Protein AF-A0A7U8GTB3-F1 (afdb_monomer_lite)

Sequence (100 aa):
MSKEKSNKLPHHIAVAIGFAGLILWYYAGKELGFLDWMIQQVPREYAGAGMMLGVMIMMTPGFYLWTLYNRWIEKKLSVKGIYYEDEFYKENEELKNKKK

pLDDT: mean 84.14, std 16.04, range [35.72, 97.44]

Radius of gyration: 22.21 Å; c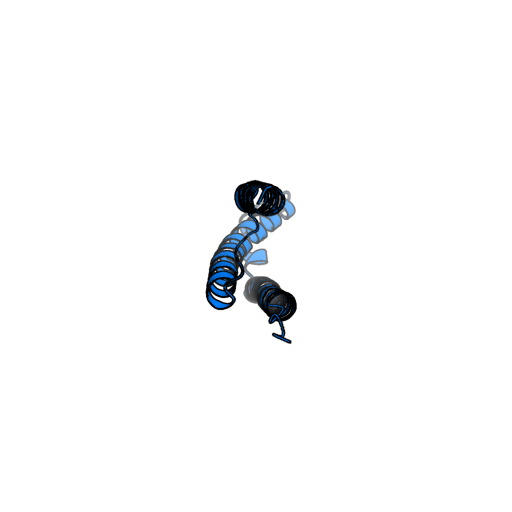hains: 1; bounding box: 57×27×60 Å

Structure (mmCIF, N/CA/C/O backbone):
data_AF-A0A7U8GTB3-F1
#
_entry.id   AF-A0A7U8GTB3-F1
#
loop_
_atom_site.group_PDB
_atom_site.id
_atom_site.type_symbol
_atom_site.label_atom_id
_atom_site.label_alt_id
_atom_site.label_comp_id
_atom_site.label_asym_id
_atom_site.label_entity_id
_atom_site.label_seq_id
_atom_site.pdbx_PDB_ins_code
_atom_site.Cartn_x
_atom_site.Cartn_y
_atom_site.Cartn_z
_atom_site.occupancy
_atom_site.B_iso_or_equiv
_atom_site.auth_seq_id
_atom_site.auth_comp_id
_atom_site.auth_asym_id
_atom_site.auth_atom_id
_atom_site.pdbx_PDB_model_num
ATOM 1 N N . MET A 1 1 ? -20.139 5.616 36.090 1.00 35.72 1 MET A N 1
ATOM 2 C CA . MET A 1 1 ? -19.410 6.280 34.986 1.00 35.72 1 MET A CA 1
ATOM 3 C C . MET A 1 1 ? -18.904 5.198 34.035 1.00 35.72 1 MET A C 1
ATOM 5 O O . MET A 1 1 ? -17.877 4.585 34.295 1.00 35.72 1 MET A O 1
ATOM 9 N N . SER A 1 2 ? -19.691 4.856 33.013 1.00 36.88 2 SER A N 1
ATOM 10 C CA . SER A 1 2 ? -19.298 3.869 31.999 1.00 36.88 2 SER A CA 1
ATOM 11 C C . SER A 1 2 ? -18.207 4.494 31.127 1.00 36.88 2 SER A C 1
ATOM 13 O O . SER A 1 2 ? -18.476 5.463 30.424 1.00 36.88 2 SER A O 1
ATOM 15 N N . LYS A 1 3 ? -16.966 3.995 31.215 1.00 41.91 3 LYS A N 1
ATOM 16 C CA . LYS A 1 3 ? -15.896 4.331 30.265 1.00 41.91 3 LYS A CA 1
ATOM 17 C C . LYS A 1 3 ? -16.340 3.830 28.890 1.00 41.91 3 LYS A C 1
ATOM 19 O O . LYS A 1 3 ? -16.216 2.638 2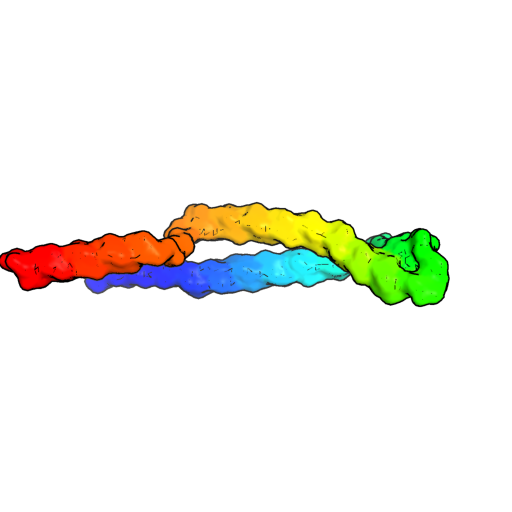8.617 1.00 41.91 3 LYS A O 1
ATOM 24 N N . GLU A 1 4 ? -16.845 4.714 28.033 1.00 49.78 4 GLU A N 1
ATOM 25 C CA . GLU A 1 4 ? -16.914 4.426 26.601 1.00 49.78 4 GLU A CA 1
ATOM 26 C C . GLU A 1 4 ? -15.508 4.023 26.142 1.00 49.78 4 GLU A C 1
ATOM 28 O O . GLU A 1 4 ? -14.560 4.812 26.188 1.00 49.78 4 GLU A O 1
ATOM 33 N N . LYS A 1 5 ? -15.334 2.752 25.770 1.00 54.94 5 LYS A N 1
ATOM 34 C CA . LYS A 1 5 ? -14.089 2.271 25.175 1.00 54.94 5 LYS A CA 1
ATOM 35 C C . LYS A 1 5 ? -13.936 2.978 23.830 1.00 54.94 5 LYS A C 1
ATOM 37 O O . LYS A 1 5 ? -14.586 2.618 22.854 1.00 54.94 5 LYS A O 1
ATOM 42 N N . SER A 1 6 ? -13.086 3.999 23.783 1.00 63.94 6 SER A N 1
ATOM 43 C CA . SER A 1 6 ? -12.706 4.649 22.531 1.00 63.94 6 SER A CA 1
ATOM 44 C C . SER A 1 6 ? -11.953 3.643 21.658 1.00 63.94 6 SER A C 1
ATOM 46 O O . SER A 1 6 ? -10.757 3.412 21.833 1.00 63.94 6 SER A O 1
ATOM 48 N N . ASN A 1 7 ? -12.653 3.040 20.696 1.00 69.88 7 ASN A N 1
ATOM 49 C CA . ASN A 1 7 ? -12.058 2.126 19.716 1.00 69.88 7 ASN A CA 1
ATOM 50 C C . ASN A 1 7 ? -11.190 2.859 18.671 1.00 69.88 7 ASN A C 1
ATOM 52 O O . ASN A 1 7 ? -10.616 2.222 17.791 1.00 69.88 7 ASN A O 1
ATOM 56 N N . LYS A 1 8 ? -11.042 4.188 18.782 1.00 76.25 8 LYS A N 1
ATOM 57 C CA . LYS A 1 8 ? -10.266 5.030 17.859 1.00 76.25 8 LYS A CA 1
ATOM 58 C C . LYS A 1 8 ? -8.766 4.728 17.919 1.00 76.25 8 LYS A C 1
ATOM 60 O O . LYS A 1 8 ? -8.141 4.507 16.889 1.00 76.25 8 LYS A O 1
ATOM 65 N N . LEU A 1 9 ? -8.196 4.664 19.126 1.00 84.44 9 LEU A N 1
ATOM 66 C CA . LEU A 1 9 ? -6.772 4.366 19.323 1.00 84.44 9 LEU A CA 1
ATOM 67 C C . LEU A 1 9 ? -6.370 2.979 18.777 1.00 84.44 9 LEU A C 1
ATOM 69 O O . LEU A 1 9 ? -5.442 2.921 17.971 1.00 84.44 9 LEU A O 1
ATOM 73 N N . PRO A 1 10 ? -7.049 1.866 19.137 1.00 85.62 10 PRO A N 1
ATOM 74 C CA . PRO A 1 10 ? -6.697 0.556 18.590 1.00 85.62 10 PRO A CA 1
ATOM 75 C C . PRO A 1 10 ? -6.940 0.463 17.079 1.00 85.62 10 PRO A C 1
ATOM 77 O O . PRO A 1 10 ? -6.189 -0.232 16.399 1.00 85.62 10 PRO A O 1
ATOM 80 N N . HIS A 1 11 ? -7.930 1.182 16.538 1.00 84.44 11 HIS A N 1
ATOM 81 C CA . HIS A 1 11 ? -8.149 1.252 15.094 1.00 84.44 11 HIS A CA 1
ATOM 82 C C . HIS A 1 11 ? -6.976 1.931 14.371 1.00 84.44 11 HIS A C 1
ATOM 84 O O . HIS A 1 11 ? -6.456 1.366 13.415 1.00 84.44 11 HIS A O 1
ATOM 90 N N . HIS A 1 12 ? -6.486 3.078 14.853 1.00 88.88 12 HIS A N 1
ATOM 91 C CA . HIS A 1 12 ? -5.324 3.737 14.244 1.00 88.88 12 HIS A CA 1
ATOM 92 C C . HIS A 1 12 ? -4.047 2.899 14.331 1.00 88.88 12 HIS A C 1
ATOM 94 O O . HIS A 1 12 ? -3.296 2.846 13.360 1.00 88.88 12 HIS A O 1
ATOM 100 N N . ILE A 1 13 ? -3.819 2.205 15.451 1.00 92.19 13 ILE A N 1
ATOM 101 C CA . ILE A 1 13 ? -2.683 1.280 15.583 1.00 92.19 13 ILE A CA 1
ATOM 102 C C . ILE A 1 13 ? -2.805 0.141 14.565 1.00 92.19 13 ILE A C 1
ATOM 104 O O . ILE A 1 13 ? -1.831 -0.185 13.893 1.00 92.19 13 ILE A O 1
ATOM 108 N N . ALA A 1 14 ? -3.996 -0.442 14.411 1.00 91.19 14 ALA A N 1
ATOM 109 C CA . ALA A 1 14 ? -4.225 -1.494 13.429 1.00 91.19 14 ALA A CA 1
ATOM 110 C C . ALA A 1 14 ? -3.997 -0.997 11.991 1.00 91.19 14 ALA A C 1
ATOM 112 O O . ALA A 1 14 ? -3.270 -1.632 11.234 1.00 91.19 14 ALA A O 1
ATOM 113 N N . VAL A 1 15 ? -4.522 0.176 11.629 1.00 91.44 15 VAL A N 1
ATOM 114 C CA . VAL A 1 15 ? -4.272 0.785 10.311 1.00 91.44 15 VAL A CA 1
ATOM 115 C C . VAL A 1 15 ? -2.777 1.055 10.097 1.00 91.44 15 VAL A C 1
ATOM 117 O O . VAL A 1 15 ? -2.255 0.769 9.021 1.00 91.44 15 VAL A O 1
ATOM 120 N N . ALA A 1 16 ? -2.057 1.534 11.116 1.00 94.06 16 ALA A N 1
ATOM 121 C CA . ALA A 1 16 ? -0.611 1.749 11.039 1.00 94.06 16 ALA A CA 1
ATOM 122 C C . ALA A 1 16 ? 0.171 0.438 10.827 1.00 94.06 16 ALA A C 1
ATOM 124 O O . ALA A 1 16 ? 1.108 0.407 10.031 1.00 94.06 16 ALA A O 1
ATOM 125 N N . ILE A 1 17 ? -0.236 -0.655 11.483 1.00 94.94 17 ILE A N 1
ATOM 126 C CA . ILE A 1 17 ? 0.340 -1.994 11.271 1.00 94.94 17 ILE A CA 1
ATOM 127 C C . ILE A 1 17 ? 0.078 -2.471 9.845 1.00 94.94 17 ILE A C 1
ATOM 129 O O . ILE A 1 17 ? 0.998 -2.955 9.185 1.00 94.94 17 ILE A O 1
ATOM 133 N N . GLY A 1 18 ? -1.150 -2.295 9.353 1.00 93.75 18 GLY A N 1
ATOM 134 C CA . GLY A 1 18 ? -1.450 -2.521 7.948 1.00 93.75 18 GLY A CA 1
ATOM 135 C C . GLY A 1 18 ? -0.461 -1.755 7.072 1.00 93.75 18 GLY A C 1
ATOM 136 O O . GLY A 1 18 ? 0.090 -2.325 6.128 1.00 93.75 18 GLY A O 1
ATOM 137 N N . PHE A 1 19 ? -0.233 -0.463 7.370 1.00 95.56 19 PHE A N 1
ATOM 138 C CA . PHE A 1 19 ? 0.582 0.448 6.543 1.00 95.56 19 PHE A CA 1
ATOM 139 C C . PHE A 1 19 ? 2.026 -0.007 6.464 1.00 95.56 19 PHE A C 1
ATOM 141 O O . PHE A 1 19 ? 2.589 -0.094 5.373 1.00 95.56 19 PHE A O 1
ATOM 148 N N . ALA A 1 20 ? 2.585 -0.410 7.601 1.00 97.06 20 ALA A N 1
ATOM 149 C CA . ALA A 1 20 ? 3.874 -1.080 7.640 1.00 97.06 20 ALA A CA 1
ATOM 150 C C . ALA A 1 20 ? 3.888 -2.347 6.763 1.00 97.06 20 ALA A C 1
ATOM 152 O O . ALA A 1 20 ? 4.860 -2.585 6.050 1.00 97.06 20 ALA A O 1
ATOM 153 N N . GLY A 1 21 ? 2.797 -3.117 6.740 1.00 96.19 21 GLY A N 1
ATOM 154 C CA . GLY A 1 21 ? 2.628 -4.264 5.844 1.00 96.19 21 GLY A CA 1
ATOM 155 C C . GLY A 1 21 ? 2.717 -3.911 4.354 1.00 96.19 21 GLY A C 1
ATOM 156 O O . GLY A 1 21 ? 3.390 -4.620 3.610 1.00 96.19 21 GLY A O 1
ATOM 157 N N . LEU A 1 22 ? 2.119 -2.799 3.911 1.00 96.69 22 LEU A N 1
ATOM 158 C CA . LEU A 1 22 ? 2.248 -2.325 2.521 1.00 96.69 22 LEU A CA 1
ATOM 159 C C . LEU A 1 22 ? 3.678 -1.897 2.179 1.00 96.69 22 LEU A C 1
ATOM 161 O O . LEU A 1 22 ? 4.156 -2.167 1.077 1.00 96.69 22 LEU A O 1
ATOM 165 N N . ILE A 1 23 ? 4.371 -1.256 3.122 1.00 96.81 23 ILE A N 1
ATOM 166 C CA . ILE A 1 23 ? 5.784 -0.902 2.951 1.00 96.81 23 ILE A CA 1
ATOM 167 C C . ILE A 1 23 ? 6.612 -2.178 2.772 1.00 96.81 23 ILE A C 1
ATOM 169 O O . ILE A 1 23 ? 7.375 -2.286 1.814 1.00 96.81 23 ILE A O 1
ATOM 173 N N . LEU A 1 24 ? 6.431 -3.165 3.653 1.00 97.44 24 LEU A N 1
ATOM 174 C CA . LEU A 1 24 ? 7.128 -4.449 3.563 1.00 97.44 24 LEU A CA 1
ATOM 175 C C . LEU A 1 24 ? 6.816 -5.180 2.255 1.00 97.44 24 LEU A C 1
ATOM 177 O O . LEU A 1 24 ? 7.726 -5.728 1.642 1.00 97.44 24 LEU A O 1
ATOM 181 N N . TRP A 1 25 ? 5.565 -5.141 1.796 1.00 97.31 25 TRP A N 1
ATOM 182 C CA . TRP A 1 25 ? 5.158 -5.705 0.508 1.00 97.31 25 TRP A CA 1
ATOM 183 C C . TRP A 1 25 ? 5.929 -5.084 -0.663 1.00 97.31 25 TRP A C 1
ATOM 185 O O . TRP A 1 25 ? 6.488 -5.804 -1.492 1.00 97.31 25 TRP A O 1
ATOM 195 N N . TYR A 1 26 ? 6.009 -3.751 -0.704 1.00 96.44 26 TYR A N 1
ATOM 196 C CA . TYR A 1 26 ? 6.786 -3.038 -1.717 1.00 96.44 26 TYR A CA 1
ATOM 197 C C . TYR A 1 26 ? 8.268 -3.432 -1.676 1.00 96.44 26 TYR A C 1
ATOM 199 O O . TYR A 1 26 ? 8.855 -3.744 -2.713 1.00 96.44 26 TYR A O 1
ATOM 207 N N . TYR A 1 27 ? 8.870 -3.452 -0.483 1.00 97.12 27 TYR A N 1
ATOM 208 C CA . TYR A 1 27 ? 10.274 -3.835 -0.326 1.00 97.12 27 TYR A CA 1
ATOM 209 C C . TYR A 1 27 ? 10.530 -5.283 -0.734 1.00 97.12 27 TYR A C 1
ATOM 211 O O . TYR A 1 27 ? 11.530 -5.539 -1.394 1.00 97.12 27 TYR A O 1
ATOM 219 N N . ALA A 1 28 ? 9.627 -6.209 -0.413 1.00 97.06 28 ALA A N 1
ATOM 220 C CA . ALA A 1 28 ? 9.740 -7.596 -0.844 1.00 97.06 28 ALA A CA 1
ATOM 221 C C . ALA A 1 28 ? 9.760 -7.703 -2.375 1.00 97.06 28 ALA A C 1
ATOM 223 O O . ALA A 1 28 ? 10.647 -8.341 -2.933 1.00 97.06 28 ALA A O 1
ATOM 224 N N . GLY A 1 29 ? 8.837 -7.032 -3.072 1.00 95.69 29 GLY A N 1
ATOM 225 C CA . GLY A 1 29 ? 8.822 -7.041 -4.537 1.00 95.69 29 GLY A CA 1
ATOM 226 C C . GLY A 1 29 ? 10.052 -6.371 -5.161 1.00 95.69 29 GLY A C 1
ATOM 227 O O . GLY A 1 29 ? 10.583 -6.860 -6.159 1.00 95.69 29 GLY A O 1
ATOM 228 N N . LYS A 1 30 ? 10.555 -5.297 -4.541 1.00 95.19 30 LYS A N 1
ATOM 229 C CA . LYS A 1 30 ? 11.807 -4.650 -4.949 1.00 95.19 30 LYS A CA 1
ATOM 230 C C . LYS A 1 30 ? 13.012 -5.582 -4.781 1.00 95.19 30 LYS A C 1
ATOM 232 O O . LYS A 1 30 ? 13.786 -5.719 -5.719 1.00 95.19 30 LYS A O 1
ATOM 237 N N . GLU A 1 31 ? 13.163 -6.216 -3.620 1.00 96.88 31 GLU A N 1
ATOM 238 C CA . GLU A 1 31 ? 14.305 -7.089 -3.306 1.00 96.88 31 GLU A CA 1
ATOM 239 C C . GLU A 1 31 ? 14.320 -8.352 -4.175 1.00 96.88 31 GLU A C 1
ATOM 241 O O . GLU A 1 31 ? 15.374 -8.829 -4.580 1.00 96.88 31 GLU A O 1
ATOM 246 N N . LEU A 1 32 ? 13.139 -8.855 -4.543 1.00 96.88 32 LEU A N 1
ATOM 247 C CA . LEU A 1 32 ? 12.990 -9.950 -5.505 1.00 96.88 32 LEU A CA 1
ATOM 248 C C . LEU A 1 32 ? 13.300 -9.533 -6.957 1.00 96.88 32 LEU A C 1
ATOM 250 O O . LEU A 1 32 ? 13.226 -10.369 -7.855 1.00 96.88 32 LEU A O 1
ATOM 254 N N . GLY A 1 33 ? 13.616 -8.257 -7.211 1.00 95.62 33 GLY A N 1
ATOM 255 C CA . GLY A 1 33 ? 13.956 -7.742 -8.539 1.00 95.62 33 GLY A CA 1
ATOM 256 C C . GLY A 1 33 ? 12.762 -7.622 -9.489 1.00 95.62 33 GLY A C 1
ATOM 257 O O . GLY A 1 33 ? 12.947 -7.509 -10.701 1.00 95.62 33 GLY A O 1
ATOM 258 N N . PHE A 1 34 ? 11.526 -7.634 -8.974 1.00 96.31 34 PHE A N 1
ATOM 259 C CA . PHE A 1 34 ? 10.319 -7.615 -9.809 1.00 96.31 34 PHE A CA 1
ATOM 260 C C . PHE A 1 34 ? 10.246 -6.36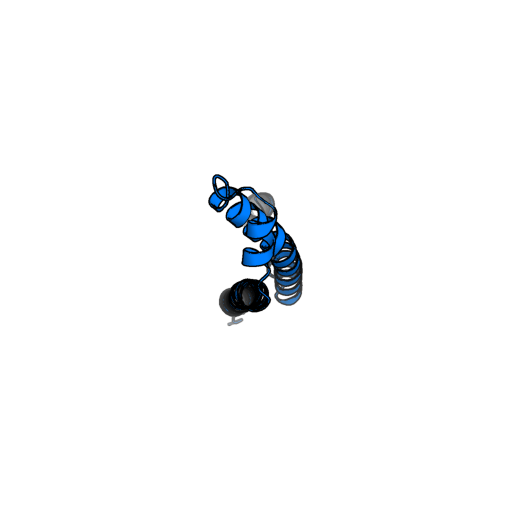9 -10.704 1.00 96.31 34 PHE A C 1
ATOM 262 O O . PHE A 1 34 ? 9.874 -6.451 -11.874 1.00 96.31 34 PHE A O 1
ATOM 269 N N . LEU A 1 35 ? 10.624 -5.205 -10.168 1.00 95.38 35 LEU A N 1
ATOM 270 C CA . LEU A 1 35 ? 10.586 -3.947 -10.917 1.00 95.38 35 LEU A CA 1
ATOM 271 C C . LEU A 1 35 ? 11.627 -3.917 -12.042 1.00 95.38 35 LEU A C 1
ATOM 273 O O . LEU A 1 35 ? 11.315 -3.461 -13.141 1.00 95.38 35 LEU A O 1
ATOM 277 N N . ASP A 1 36 ? 12.822 -4.460 -11.805 1.00 94.75 36 ASP A N 1
ATOM 278 C CA . ASP A 1 36 ? 13.855 -4.571 -12.838 1.00 94.75 36 ASP A CA 1
ATOM 279 C C . ASP A 1 36 ? 13.422 -5.540 -13.941 1.00 94.75 36 ASP A C 1
ATOM 281 O O . ASP A 1 36 ? 13.590 -5.249 -15.128 1.00 94.75 36 ASP A O 1
ATOM 285 N N . TRP A 1 37 ? 12.796 -6.658 -13.563 1.00 95.38 37 TRP A N 1
ATOM 286 C CA . TRP A 1 37 ? 12.213 -7.608 -14.509 1.00 95.38 37 TRP A CA 1
ATOM 287 C C . TRP A 1 37 ? 11.137 -6.959 -15.391 1.00 95.38 37 TRP A C 1
ATOM 289 O O . TRP A 1 37 ? 11.128 -7.181 -16.603 1.00 95.38 37 TRP A O 1
ATOM 299 N N . MET A 1 38 ? 10.280 -6.108 -14.817 1.00 95.75 38 MET A N 1
ATOM 300 C CA . MET A 1 38 ? 9.251 -5.365 -15.555 1.00 95.75 38 MET A CA 1
ATOM 301 C C . MET A 1 38 ? 9.840 -4.349 -16.538 1.00 95.75 38 MET A C 1
ATOM 303 O O . MET A 1 38 ? 9.371 -4.247 -17.672 1.00 95.75 38 MET A O 1
ATOM 307 N N . ILE A 1 39 ? 10.883 -3.615 -16.141 1.00 95.00 39 ILE A N 1
ATOM 308 C CA . ILE A 1 39 ? 11.550 -2.633 -17.013 1.00 95.00 39 ILE A CA 1
ATOM 309 C C . ILE A 1 39 ? 12.219 -3.320 -18.210 1.00 95.00 39 ILE A C 1
ATOM 311 O O . ILE A 1 39 ? 12.234 -2.764 -19.305 1.00 95.00 39 ILE A O 1
ATOM 315 N N . GLN A 1 40 ? 12.717 -4.546 -18.040 1.00 95.56 40 GLN A N 1
ATOM 316 C CA . GLN A 1 40 ? 13.306 -5.324 -19.136 1.00 95.56 40 GLN A CA 1
ATOM 317 C C . GLN A 1 40 ? 12.289 -5.750 -20.207 1.00 95.56 40 GLN A C 1
ATOM 319 O O . GLN A 1 40 ? 12.698 -6.096 -21.313 1.00 95.56 40 GLN A O 1
ATOM 324 N N . GLN A 1 41 ? 10.983 -5.701 -19.919 1.00 95.56 41 GLN A N 1
ATOM 325 C CA . GLN A 1 41 ? 9.937 -6.046 -20.891 1.00 95.56 41 GLN A CA 1
ATOM 326 C C . GLN A 1 41 ? 9.633 -4.912 -21.879 1.00 95.56 41 GLN A C 1
ATOM 328 O O . GLN A 1 41 ? 8.883 -5.117 -22.834 1.00 95.56 41 GLN A O 1
ATOM 333 N N . VAL A 1 42 ? 10.178 -3.711 -21.659 1.00 94.44 42 VAL A N 1
ATOM 334 C CA . VAL A 1 42 ? 9.917 -2.535 -22.496 1.00 94.44 42 VAL A CA 1
ATOM 335 C C . VAL A 1 42 ? 11.206 -1.984 -23.117 1.00 94.44 42 VAL A C 1
ATOM 337 O O . VAL A 1 42 ? 12.287 -2.132 -22.543 1.00 94.44 42 VAL A O 1
ATOM 340 N N . PRO A 1 43 ? 11.130 -1.312 -24.282 1.00 95.06 43 PRO A N 1
ATOM 341 C CA . PRO A 1 43 ? 12.271 -0.584 -24.828 1.00 95.06 43 PRO A CA 1
ATOM 342 C C . PRO A 1 43 ? 12.802 0.455 -23.833 1.00 95.06 43 PRO A C 1
ATOM 344 O O . PRO A 1 43 ? 12.036 1.044 -23.069 1.00 95.06 43 PRO A O 1
ATOM 347 N N . ARG A 1 44 ? 14.112 0.735 -23.881 1.00 92.56 44 ARG A N 1
ATOM 348 C CA . ARG A 1 44 ? 14.785 1.656 -22.939 1.00 92.56 44 ARG A CA 1
ATOM 349 C C . ARG A 1 44 ? 14.152 3.048 -22.894 1.00 92.56 44 ARG A C 1
ATOM 351 O O . ARG A 1 44 ? 14.093 3.652 -21.829 1.00 92.56 44 ARG A O 1
ATOM 358 N N . GLU A 1 45 ? 13.645 3.522 -24.028 1.00 95.31 45 GLU A N 1
ATOM 359 C CA . GLU A 1 45 ? 12.933 4.800 -24.168 1.00 95.31 45 GLU A CA 1
ATOM 360 C C . GLU A 1 45 ? 11.672 4.881 -23.289 1.00 95.31 45 GLU A C 1
ATOM 362 O O . GLU A 1 45 ? 11.274 5.966 -22.872 1.00 95.31 45 GLU A O 1
ATOM 367 N N . TYR A 1 46 ? 11.080 3.733 -22.939 1.00 95.06 46 TYR A N 1
ATOM 368 C CA . TYR A 1 46 ? 9.856 3.621 -22.144 1.00 95.06 46 TYR A CA 1
ATOM 369 C C . TYR A 1 46 ? 10.084 3.037 -20.745 1.00 95.06 46 TYR A C 1
ATOM 371 O O . TYR A 1 46 ? 9.119 2.672 -20.070 1.00 95.06 46 TYR A O 1
ATOM 379 N N . ALA A 1 47 ? 11.331 2.975 -20.266 1.00 93.50 47 ALA A N 1
ATOM 380 C CA . ALA A 1 47 ? 11.663 2.387 -18.965 1.00 93.50 47 ALA A CA 1
ATOM 381 C C . ALA A 1 47 ? 10.851 2.992 -17.801 1.00 93.50 47 ALA A C 1
ATOM 383 O O . ALA A 1 47 ? 10.404 2.266 -16.916 1.00 93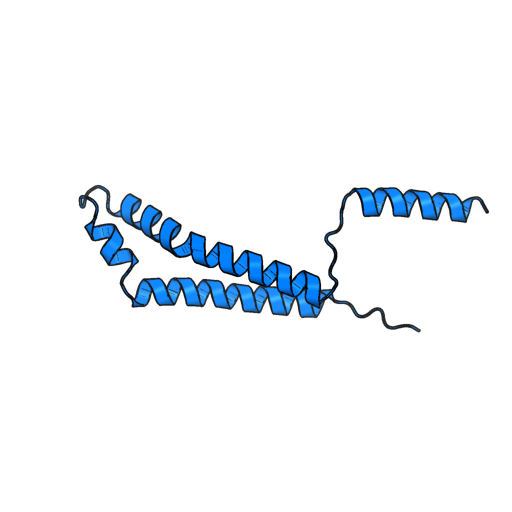.50 47 ALA A O 1
ATOM 384 N N . GLY A 1 48 ? 10.586 4.305 -17.828 1.00 93.12 48 GLY A N 1
ATOM 385 C CA . GLY A 1 48 ? 9.747 4.968 -16.821 1.00 93.12 48 GLY A CA 1
ATOM 386 C C . GLY A 1 48 ? 8.293 4.478 -16.819 1.00 93.12 48 GLY A C 1
ATOM 387 O O . GLY A 1 48 ? 7.726 4.224 -15.757 1.00 93.12 48 GLY A O 1
ATOM 388 N N . ALA A 1 49 ? 7.700 4.275 -18.000 1.00 94.12 49 ALA A N 1
ATOM 389 C CA . ALA A 1 49 ? 6.349 3.726 -18.125 1.00 94.12 49 ALA A CA 1
ATOM 390 C C . ALA A 1 49 ? 6.298 2.248 -17.700 1.00 94.12 49 ALA A C 1
ATOM 392 O O . ALA A 1 49 ? 5.378 1.843 -16.987 1.00 94.12 49 ALA A O 1
ATOM 393 N N . GLY A 1 50 ? 7.320 1.462 -18.065 1.00 94.81 50 GLY A N 1
ATOM 394 C CA . GLY A 1 50 ? 7.483 0.079 -17.605 1.00 94.81 50 GLY A CA 1
ATOM 395 C C . GLY A 1 50 ? 7.582 -0.022 -16.082 1.00 94.81 50 GLY A C 1
ATOM 396 O O . GLY A 1 50 ? 6.916 -0.859 -15.475 1.00 94.81 50 GLY A O 1
ATOM 397 N N . MET A 1 51 ? 8.328 0.888 -15.449 1.00 95.38 51 MET A N 1
ATOM 398 C CA . MET A 1 51 ? 8.414 0.981 -13.990 1.00 95.38 51 MET A CA 1
ATOM 399 C C . MET A 1 51 ? 7.050 1.291 -13.360 1.00 95.38 51 MET A C 1
ATOM 401 O O . MET A 1 51 ? 6.661 0.621 -12.406 1.00 95.38 51 MET A O 1
ATOM 405 N N . MET A 1 52 ? 6.294 2.257 -13.897 1.00 96.25 52 MET A N 1
ATOM 406 C CA . MET A 1 52 ? 4.951 2.573 -13.389 1.00 96.25 52 MET A CA 1
ATOM 407 C C . MET A 1 52 ? 3.997 1.377 -13.492 1.00 96.25 52 MET A C 1
ATOM 409 O O . MET A 1 52 ? 3.301 1.069 -12.524 1.00 96.25 52 MET A O 1
ATOM 413 N N . LEU A 1 53 ? 3.988 0.674 -14.630 1.00 96.69 53 LEU A N 1
ATOM 414 C CA . LEU A 1 53 ? 3.206 -0.555 -14.808 1.00 96.69 53 LEU A CA 1
ATOM 415 C C . LEU A 1 53 ? 3.631 -1.647 -13.831 1.00 96.69 53 LEU A C 1
ATOM 417 O O . LEU A 1 53 ? 2.771 -2.276 -13.218 1.00 96.69 53 LEU A O 1
ATOM 421 N N . GLY A 1 54 ? 4.935 -1.827 -13.628 1.00 96.56 54 GLY A N 1
ATOM 422 C CA . GLY A 1 54 ? 5.455 -2.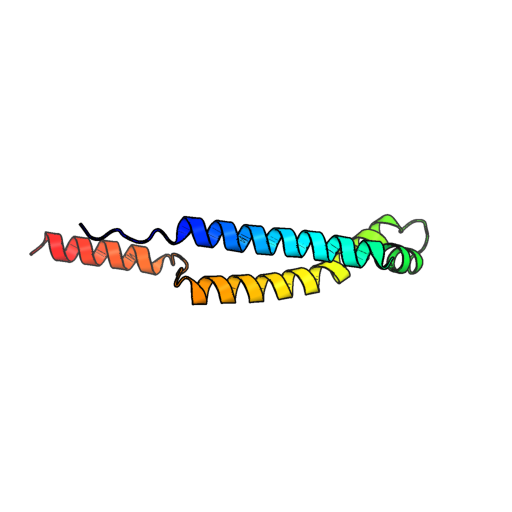759 -12.635 1.00 96.56 54 GLY A CA 1
ATOM 423 C C . GLY A 1 54 ? 4.974 -2.424 -11.228 1.00 96.56 54 GLY A C 1
ATOM 424 O O . GLY A 1 54 ? 4.449 -3.295 -10.539 1.00 96.56 54 GLY A O 1
ATOM 425 N N . VAL A 1 55 ? 5.052 -1.157 -10.815 1.00 96.38 55 VAL A N 1
ATOM 426 C CA . VAL A 1 55 ? 4.541 -0.726 -9.506 1.00 96.38 55 VAL A CA 1
ATOM 427 C C . VAL A 1 55 ? 3.040 -0.971 -9.395 1.00 96.38 55 VAL A C 1
ATOM 429 O O . VAL A 1 55 ? 2.604 -1.491 -8.373 1.00 96.38 55 VAL A O 1
ATOM 432 N N . MET A 1 56 ? 2.249 -0.656 -10.425 1.00 96.94 56 MET A N 1
ATOM 433 C CA . MET A 1 56 ? 0.809 -0.936 -10.422 1.00 96.94 56 MET A CA 1
ATOM 434 C C . MET A 1 56 ? 0.532 -2.429 -10.236 1.00 96.94 56 MET A C 1
ATOM 436 O O . MET A 1 56 ? -0.151 -2.802 -9.286 1.00 96.94 56 MET A O 1
ATOM 440 N N . ILE A 1 57 ? 1.120 -3.284 -11.075 1.00 97.00 57 ILE A N 1
ATOM 441 C CA . ILE A 1 57 ? 0.921 -4.739 -11.022 1.00 97.00 57 ILE A CA 1
ATOM 442 C C . ILE A 1 57 ? 1.360 -5.308 -9.670 1.00 97.00 57 ILE A C 1
ATOM 444 O O . ILE A 1 57 ? 0.672 -6.156 -9.107 1.00 97.00 57 ILE A O 1
ATOM 448 N N . MET A 1 58 ? 2.479 -4.827 -9.130 1.00 97.00 58 MET A N 1
ATOM 449 C CA . MET A 1 58 ? 3.005 -5.262 -7.839 1.00 97.00 58 MET A CA 1
ATOM 450 C C . MET A 1 58 ? 2.128 -4.797 -6.674 1.00 97.00 58 MET A C 1
ATOM 452 O O . MET A 1 58 ? 1.897 -5.553 -5.733 1.00 97.00 58 MET A O 1
ATOM 456 N N . MET A 1 59 ? 1.641 -3.556 -6.706 1.00 96.94 59 MET A N 1
ATOM 457 C CA . MET A 1 59 ? 0.913 -2.955 -5.589 1.00 96.94 59 MET A CA 1
ATOM 458 C C . MET A 1 59 ? -0.567 -3.323 -5.568 1.00 96.94 59 MET A C 1
ATOM 460 O O . MET A 1 59 ? -1.126 -3.420 -4.480 1.00 96.94 59 MET A O 1
ATOM 464 N N . THR A 1 60 ? -1.211 -3.568 -6.713 1.00 97.38 60 THR A N 1
ATOM 465 C CA . THR A 1 60 ? -2.621 -3.997 -6.780 1.00 97.38 60 THR A CA 1
ATOM 466 C C . THR A 1 60 ? -2.950 -5.171 -5.841 1.00 97.38 60 THR A C 1
ATOM 468 O O . THR A 1 60 ? -3.879 -5.029 -5.042 1.00 97.38 60 THR A O 1
ATOM 471 N N . PRO A 1 61 ? -2.218 -6.303 -5.847 1.00 96.88 61 PRO A N 1
ATOM 472 C CA . PRO A 1 61 ? -2.464 -7.385 -4.893 1.00 96.88 61 PRO A CA 1
ATOM 473 C C . PRO A 1 61 ? -2.172 -6.973 -3.441 1.00 96.88 61 PRO A C 1
ATOM 475 O O . PRO A 1 61 ? -2.912 -7.370 -2.541 1.00 96.88 61 PRO A O 1
ATOM 478 N N . GLY A 1 62 ? -1.167 -6.124 -3.201 1.00 96.25 62 GLY A N 1
ATOM 479 C CA . GLY A 1 62 ? -0.892 -5.562 -1.874 1.00 96.25 62 GLY A CA 1
ATOM 480 C C . GLY A 1 62 ? -2.069 -4.741 -1.333 1.00 96.25 62 GLY A C 1
ATOM 481 O O . GLY A 1 62 ? -2.502 -4.939 -0.197 1.00 96.25 62 GLY A O 1
ATOM 482 N N . PHE A 1 63 ? -2.659 -3.879 -2.166 1.00 96.44 63 PHE A N 1
ATOM 483 C CA . PHE A 1 63 ? -3.857 -3.113 -1.818 1.00 96.44 63 PHE A CA 1
ATOM 484 C C . PHE A 1 63 ? -5.094 -3.995 -1.643 1.00 96.44 63 PHE A C 1
ATOM 486 O O . PHE A 1 63 ? -5.923 -3.721 -0.779 1.00 96.44 63 PHE A O 1
ATOM 493 N N . TYR A 1 64 ? -5.218 -5.081 -2.401 1.00 96.62 64 TYR A N 1
ATOM 494 C CA . TYR A 1 64 ? -6.304 -6.034 -2.192 1.00 96.62 64 TYR A CA 1
ATOM 495 C C . TYR A 1 64 ? -6.214 -6.706 -0.811 1.00 96.62 64 TYR A C 1
ATOM 497 O O . TYR A 1 64 ? -7.198 -6.742 -0.065 1.00 96.62 64 TYR A O 1
ATOM 505 N N . LEU A 1 65 ? -5.020 -7.171 -0.425 1.00 95.56 65 LEU A N 1
ATOM 506 C CA . LEU A 1 65 ? -4.767 -7.733 0.906 1.00 95.56 65 LEU A CA 1
ATOM 507 C C . LEU A 1 65 ? -5.013 -6.703 2.015 1.00 95.56 65 LEU A C 1
ATOM 509 O O . LEU A 1 65 ? -5.631 -7.025 3.032 1.00 95.56 65 LEU A O 1
ATOM 513 N N . TRP A 1 66 ? -4.601 -5.455 1.794 1.00 94.44 66 TRP A N 1
ATOM 514 C CA . TRP A 1 66 ? -4.905 -4.335 2.680 1.00 94.44 66 TRP A CA 1
ATOM 515 C C . TRP A 1 66 ? -6.405 -4.143 2.905 1.00 94.44 66 TRP A C 1
ATOM 517 O O . TRP A 1 66 ? -6.851 -4.016 4.046 1.00 94.44 66 TRP A O 1
ATOM 527 N N . THR A 1 67 ? -7.203 -4.146 1.835 1.00 93.06 67 THR A N 1
ATOM 528 C CA . THR A 1 67 ? -8.659 -4.004 1.934 1.00 93.06 67 THR A CA 1
ATOM 529 C C . THR A 1 67 ? -9.269 -5.126 2.773 1.00 93.06 67 THR A C 1
ATOM 531 O O . T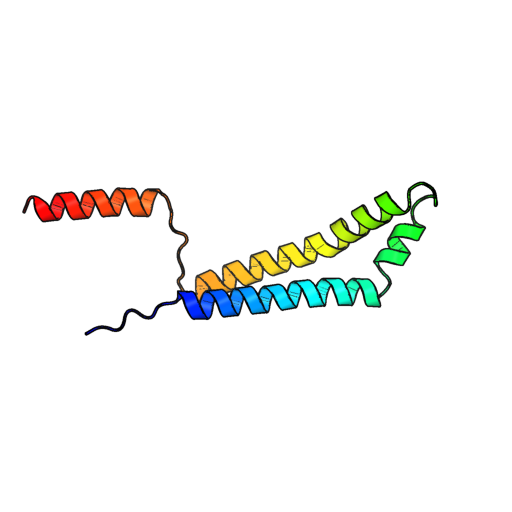HR A 1 67 ? -10.124 -4.866 3.624 1.00 93.06 67 THR A O 1
ATOM 534 N N . LEU A 1 68 ? -8.817 -6.370 2.580 1.00 93.06 68 LEU A N 1
ATOM 535 C CA . LEU A 1 68 ? -9.266 -7.509 3.385 1.00 93.06 68 LEU A CA 1
ATOM 536 C C . LEU A 1 68 ? -8.873 -7.358 4.860 1.00 93.06 68 LEU A C 1
ATOM 538 O O . LEU A 1 68 ? -9.702 -7.603 5.742 1.00 93.06 68 LEU A O 1
ATOM 542 N N . TYR A 1 69 ? -7.644 -6.911 5.125 1.00 92.88 69 TYR A N 1
ATOM 543 C CA . TYR A 1 69 ? -7.152 -6.641 6.472 1.00 92.88 69 TYR A CA 1
ATOM 544 C C . TYR A 1 69 ? -7.977 -5.557 7.177 1.00 92.88 69 TYR A C 1
ATOM 546 O O . TYR A 1 69 ? -8.473 -5.791 8.280 1.00 92.88 69 TYR A O 1
ATOM 554 N N . ASN A 1 70 ? -8.207 -4.412 6.531 1.00 90.88 70 ASN A N 1
ATOM 555 C CA . ASN A 1 70 ? -9.003 -3.329 7.113 1.00 90.88 70 ASN A CA 1
ATOM 556 C C . ASN A 1 70 ? -10.429 -3.775 7.415 1.00 90.88 70 ASN A C 1
ATOM 558 O O . ASN A 1 70 ? -10.911 -3.576 8.528 1.00 90.88 70 ASN A O 1
ATOM 562 N N . ARG A 1 71 ? -11.075 -4.474 6.476 1.00 89.69 71 ARG A N 1
ATOM 563 C CA . ARG A 1 71 ? -12.427 -5.000 6.690 1.00 89.69 71 ARG A CA 1
ATOM 564 C C . ARG A 1 71 ? -12.480 -5.993 7.855 1.00 89.69 71 ARG A C 1
ATOM 566 O O . ARG A 1 71 ? -13.478 -6.058 8.573 1.00 89.69 71 ARG A O 1
ATOM 573 N N . TRP A 1 72 ? -11.427 -6.787 8.050 1.00 90.06 72 TRP A N 1
ATOM 574 C CA . TRP A 1 72 ? -11.311 -7.686 9.198 1.00 90.06 72 TRP A CA 1
ATOM 575 C C . TRP A 1 72 ? -11.140 -6.918 10.517 1.00 90.06 72 TRP A C 1
ATOM 577 O O . TRP A 1 72 ? -11.816 -7.240 11.497 1.00 90.06 72 TRP A O 1
ATOM 587 N N . ILE A 1 73 ? -10.309 -5.873 10.538 1.00 90.12 73 ILE A N 1
ATOM 588 C CA . ILE A 1 73 ? -10.111 -4.999 11.704 1.00 90.12 73 ILE A CA 1
ATOM 589 C C . ILE A 1 73 ? -11.395 -4.257 12.078 1.00 90.12 73 ILE A C 1
ATOM 591 O O . ILE A 1 73 ? -11.760 -4.240 13.253 1.00 90.12 73 ILE A O 1
ATOM 595 N N . GLU A 1 74 ? -12.106 -3.691 11.106 1.00 86.06 74 GLU A N 1
ATOM 596 C CA . GLU A 1 74 ? -13.386 -3.003 11.316 1.00 86.06 74 GLU A CA 1
ATOM 597 C C . GLU A 1 74 ? -14.422 -3.935 11.949 1.00 86.06 74 GLU A C 1
ATOM 599 O O . GLU A 1 74 ? -15.018 -3.596 12.975 1.00 86.06 74 GLU A O 1
ATOM 604 N N . LYS A 1 75 ? -14.560 -5.158 11.410 1.00 85.62 75 LYS A N 1
ATOM 605 C CA . LYS A 1 75 ? -15.419 -6.201 11.994 1.00 85.62 75 LYS A CA 1
ATOM 606 C C . LYS A 1 75 ? -15.000 -6.549 13.423 1.00 85.62 75 LYS A C 1
ATOM 608 O O . LYS A 1 75 ? -15.856 -6.663 14.297 1.00 85.62 75 LYS A O 1
ATOM 613 N N . LYS A 1 76 ? -13.698 -6.705 13.677 1.00 85.75 76 LYS A N 1
ATOM 614 C CA . LYS A 1 76 ? -13.169 -7.106 14.990 1.00 85.75 76 LYS A CA 1
ATOM 615 C C . LYS A 1 76 ? -13.318 -6.013 16.050 1.00 85.75 76 LYS A C 1
ATOM 617 O O . LYS A 1 76 ? -13.594 -6.321 17.205 1.00 85.75 76 LYS A O 1
ATOM 622 N N . LEU A 1 77 ? -13.145 -4.750 15.669 1.00 83.31 77 LEU A N 1
ATOM 623 C CA . LEU A 1 77 ? -13.257 -3.599 16.568 1.00 83.31 77 LEU A CA 1
ATOM 624 C C . LEU A 1 77 ? -14.680 -3.027 16.637 1.00 83.31 77 LEU A C 1
ATOM 626 O O . LEU A 1 77 ? -14.901 -2.054 17.358 1.00 83.31 77 LEU A O 1
ATOM 630 N N . SER A 1 78 ? -15.641 -3.619 15.914 1.00 77.44 78 SER A N 1
ATOM 631 C CA . SER A 1 78 ? -17.019 -3.114 15.796 1.00 77.44 78 SER A CA 1
ATOM 632 C C . SER A 1 78 ? -17.072 -1.622 15.440 1.00 77.44 78 SER A C 1
ATOM 634 O O . SER A 1 78 ? -17.971 -0.898 15.867 1.00 77.44 78 SER A O 1
ATOM 636 N N . VAL A 1 79 ? -16.082 -1.149 14.680 1.00 71.19 79 VAL A N 1
ATOM 637 C CA . VAL A 1 79 ? -16.044 0.221 14.169 1.00 71.19 79 VAL A CA 1
ATOM 638 C C . VAL A 1 79 ? -16.953 0.225 12.950 1.00 71.19 79 VAL A C 1
ATOM 640 O O . VAL A 1 79 ? -16.589 -0.297 11.900 1.00 71.19 79 VAL A O 1
ATOM 643 N N . LYS A 1 80 ? -18.176 0.733 13.116 1.00 60.06 80 LYS A N 1
ATOM 644 C CA . LYS A 1 80 ? -19.076 0.974 11.989 1.00 60.06 80 LYS A CA 1
ATOM 645 C C . LYS A 1 80 ? -18.617 2.245 11.278 1.00 60.06 80 LYS A C 1
ATOM 647 O O . LYS A 1 80 ? -18.276 3.223 11.943 1.00 60.06 80 LYS A O 1
ATOM 652 N N . GLY A 1 81 ? -18.596 2.217 9.946 1.00 61.41 81 GLY A N 1
ATOM 653 C CA . GLY A 1 81 ? -18.516 3.450 9.167 1.00 61.41 81 GLY A CA 1
ATOM 654 C C . GLY A 1 81 ? -19.671 4.361 9.574 1.00 61.41 81 GLY A C 1
ATOM 655 O O . GLY A 1 81 ? -20.763 3.870 9.845 1.00 61.41 81 GLY A O 1
ATOM 656 N N . ILE A 1 82 ? -19.413 5.660 9.682 1.00 60.41 82 ILE A N 1
ATOM 657 C CA . ILE A 1 82 ? -20.475 6.644 9.879 1.00 60.41 82 ILE A CA 1
ATOM 658 C C . ILE A 1 82 ? -21.173 6.763 8.525 1.00 60.41 82 ILE A C 1
ATOM 660 O O . ILE A 1 82 ? -20.573 7.271 7.575 1.00 60.41 82 ILE A O 1
ATOM 664 N N . TYR A 1 83 ? -22.390 6.237 8.409 1.00 59.38 83 TYR A N 1
ATOM 665 C CA . TYR A 1 83 ? -23.214 6.459 7.226 1.00 59.38 83 TYR A CA 1
ATOM 666 C C . TYR A 1 83 ? -24.049 7.720 7.427 1.00 59.38 83 TYR A C 1
ATOM 668 O O . TYR A 1 83 ? -24.481 8.016 8.536 1.00 59.38 83 TYR A O 1
ATOM 676 N N . TYR A 1 84 ? -24.305 8.458 6.347 1.00 55.84 84 TYR A N 1
ATOM 677 C CA . TYR A 1 84 ? -25.122 9.679 6.390 1.00 55.84 84 TYR A CA 1
ATOM 678 C C . TYR A 1 84 ? -26.507 9.425 7.018 1.00 55.84 84 TYR A C 1
ATOM 680 O O . TYR A 1 84 ? -27.052 10.250 7.745 1.00 55.84 84 TYR A O 1
ATOM 688 N N . GLU A 1 85 ? -27.044 8.226 6.787 1.00 58.88 85 GLU A N 1
ATOM 689 C CA . GLU A 1 85 ? -28.296 7.756 7.378 1.00 58.88 85 GLU A CA 1
ATOM 690 C C . GLU A 1 85 ? -28.221 7.642 8.910 1.00 58.88 85 GLU A C 1
ATOM 692 O O . GLU A 1 85 ? -29.190 7.977 9.590 1.00 58.88 85 GLU A O 1
ATOM 697 N N . ASP A 1 86 ? -27.074 7.249 9.474 1.00 67.50 86 ASP A N 1
ATOM 698 C CA . ASP A 1 86 ? -26.903 7.104 10.925 1.00 67.50 86 ASP A CA 1
ATOM 699 C C . ASP A 1 86 ? -27.029 8.456 11.653 1.00 67.50 86 ASP A C 1
ATOM 701 O O . ASP A 1 86 ? -27.524 8.511 12.781 1.00 67.50 86 ASP A O 1
ATOM 705 N N . GLU A 1 87 ? -26.602 9.553 11.020 1.00 66.00 87 GLU A N 1
ATOM 706 C CA . GLU A 1 87 ? -26.754 10.912 11.558 1.00 66.00 87 GLU A CA 1
ATOM 707 C C . GLU A 1 87 ? -28.197 11.417 11.416 1.00 66.00 87 GLU A C 1
ATOM 709 O O . GLU A 1 87 ? -28.766 11.928 12.384 1.00 66.00 87 GLU A O 1
ATOM 714 N N . PHE A 1 88 ? -28.827 11.187 10.258 1.00 66.69 88 PHE A N 1
ATOM 715 C CA . PHE A 1 88 ? -30.213 11.592 9.994 1.00 66.69 88 PHE A CA 1
ATOM 716 C C . PHE A 1 88 ? -31.225 10.946 10.958 1.00 66.69 88 PHE A C 1
ATOM 718 O O . PHE A 1 88 ? -32.184 11.588 11.406 1.00 66.69 88 PHE A O 1
ATOM 725 N N . TYR A 1 89 ? -31.027 9.670 11.305 1.00 68.00 89 TYR A N 1
ATOM 726 C CA . TYR A 1 89 ? -31.894 8.990 12.270 1.00 68.00 89 TYR A CA 1
ATOM 727 C C . TYR A 1 89 ? -31.610 9.406 13.718 1.00 68.00 89 TYR A C 1
ATOM 729 O O . TYR A 1 89 ? -32.562 9.545 14.490 1.00 68.00 89 TYR A O 1
ATOM 737 N N . LYS A 1 90 ? -30.350 9.685 14.083 1.00 68.44 90 LYS A N 1
ATOM 738 C CA . LYS A 1 90 ? -30.011 10.231 15.411 1.00 68.44 90 LYS A CA 1
ATOM 739 C C . LYS A 1 90 ? -30.679 11.577 15.672 1.00 68.44 90 LYS A C 1
ATOM 741 O O . LYS A 1 90 ? -31.267 11.764 16.735 1.00 68.44 90 LYS A O 1
ATOM 746 N N . GLU A 1 91 ? -30.642 12.485 14.699 1.00 68.44 91 GLU A N 1
ATOM 747 C CA . GLU A 1 91 ? -31.278 13.800 14.828 1.00 68.44 91 GLU A CA 1
ATOM 748 C C . GLU A 1 91 ? -32.801 13.668 15.012 1.00 68.44 91 GLU A C 1
ATOM 750 O O . GLU A 1 91 ? -33.397 14.315 15.876 1.00 68.44 91 GLU A O 1
ATOM 755 N N . ASN A 1 92 ? -33.437 12.747 14.280 1.00 67.75 92 ASN A N 1
ATOM 756 C CA . ASN A 1 92 ? -34.865 12.463 14.434 1.00 67.75 92 ASN A CA 1
ATOM 757 C C . ASN A 1 92 ? -35.228 11.848 15.798 1.00 67.75 92 ASN A C 1
ATOM 759 O O . ASN A 1 92 ? -36.281 12.181 16.354 1.00 67.75 92 ASN A O 1
ATOM 763 N N . GLU A 1 93 ? -34.394 10.965 16.352 1.00 72.75 93 GLU A N 1
ATOM 764 C CA . GLU A 1 93 ? -34.615 10.399 17.690 1.00 72.75 93 GLU A CA 1
ATOM 765 C C . GLU A 1 93 ? -34.462 11.451 18.799 1.00 72.75 93 GLU A C 1
ATOM 767 O O . GLU A 1 93 ? -35.297 11.515 19.709 1.00 72.75 93 GLU A O 1
ATOM 772 N N . GLU A 1 94 ? -33.459 12.326 18.707 1.00 74.19 94 GLU A N 1
ATOM 773 C CA . GLU A 1 94 ? -33.267 13.430 19.654 1.00 74.19 94 GLU A CA 1
ATOM 774 C C . GLU A 1 94 ? -34.426 14.439 19.608 1.00 74.19 94 GLU A C 1
ATOM 776 O O . GLU A 1 94 ? -34.909 14.892 20.653 1.00 74.19 94 GLU A O 1
ATOM 781 N N . LEU A 1 95 ? -34.940 14.741 18.412 1.00 68.31 95 LEU A N 1
ATOM 782 C CA . LEU A 1 95 ? -36.111 15.602 18.226 1.00 68.31 95 LEU A CA 1
ATOM 783 C C . LEU A 1 95 ? -37.400 14.975 18.779 1.00 68.31 95 LEU A C 1
ATOM 785 O O . LEU A 1 95 ? -38.248 15.694 19.315 1.00 68.31 95 LEU A O 1
ATOM 789 N N . LYS A 1 96 ? -37.557 13.648 18.686 1.00 68.75 96 LYS A N 1
ATOM 790 C CA . LYS A 1 96 ? -38.688 12.923 19.292 1.00 68.75 96 LYS A CA 1
ATOM 791 C C . LYS A 1 96 ? -38.633 12.944 20.817 1.00 68.75 96 LYS A C 1
ATOM 793 O O . LYS A 1 96 ? -39.666 13.153 21.448 1.00 68.75 96 LYS A O 1
ATOM 798 N N . ASN A 1 97 ? -37.449 12.764 21.400 1.00 68.56 97 ASN A N 1
ATOM 799 C CA . ASN A 1 97 ? -37.274 12.764 22.853 1.00 68.56 97 ASN A CA 1
ATOM 800 C C . ASN A 1 97 ? -37.412 14.161 23.476 1.00 68.56 97 ASN A C 1
ATOM 802 O O . ASN A 1 97 ? -37.909 14.262 24.589 1.00 68.56 97 ASN A O 1
ATOM 806 N N . LYS A 1 98 ? -37.055 15.242 22.767 1.00 63.44 98 LYS A N 1
ATOM 807 C CA . LYS A 1 98 ? -37.291 16.627 23.231 1.00 63.44 98 LYS A CA 1
ATOM 808 C C . LYS A 1 98 ? -38.762 17.062 23.225 1.00 63.44 98 LYS A C 1
ATOM 810 O O . LYS A 1 98 ? -39.092 18.062 23.854 1.00 63.44 98 LYS A O 1
ATOM 815 N N . LYS A 1 99 ? -39.628 16.367 22.481 1.00 57.19 99 LYS A N 1
ATOM 816 C CA . LYS A 1 99 ? -41.073 16.658 22.397 1.00 57.19 99 LYS A CA 1
ATOM 817 C C . LYS A 1 99 ? -41.918 15.861 23.400 1.00 57.19 99 LYS A C 1
ATOM 819 O O . LYS A 1 99 ? -43.141 15.980 23.362 1.00 57.19 99 LYS A O 1
ATOM 824 N N . LYS A 1 100 ? -41.291 15.037 24.241 1.00 50.53 100 LYS A N 1
ATOM 825 C CA . LYS A 1 100 ? -41.938 14.202 25.254 1.00 50.53 100 LYS A CA 1
ATOM 826 C C . LYS A 1 100 ? -41.628 14.738 26.646 1.00 50.53 100 LYS A C 1
ATOM 828 O O . LYS A 1 100 ? -42.529 14.629 27.501 1.00 50.53 100 LYS A O 1
#

Secondary structure (DSSP, 8-state):
------THHHHHHHHHHHHHHHHHHHHHHHHTTHHHHHHTTS-GGGHHHHHHHHHHHHHHHHHHHHHHHHHHHHHHHT-----HHHHHHHHHHHHHHHT-

Organism: Neptuniibacter caesariensis (NCBI:txid207954)

Foldseek 3Di:
DDPPPPLPVVLVVLLVVLVVQLVVLVVVCVVVCQLVVQLVVDPPVCSVVSSVVSCCVSNVVSVVVSVVSSVVSCVVSVPDDDDPVNVVVVVVVVVVVVVD